Protein AF-A0A8S4RS05-F1 (afdb_monomer)

Secondary structure (DSSP, 8-state):
--HHHHHHHHHHHTS--HHHHHHHHH-SSSSTT-TT-TT--PPP---HHHHHHHHHHSTTTHHHHHHHTSTT--HHHHTTHHHHS---TTTS------

Organism: NCBI:txid348720

pLDDT: mean 81.99, std 14.42, range [35.81, 94.12]

Mean predicted aligned error: 10.41 Å

Solvent-accessible surface area (backbone atoms only — not comparable to full-atom values): 6237 Å² total; per-residue (Å²): 132,55,48,59,56,51,50,53,52,51,59,58,50,70,46,98,42,76,69,34,52,56,52,29,68,64,25,75,56,83,47,96,73,25,58,52,47,87,83,69,71,86,60,82,66,74,50,72,67,53,49,48,56,56,41,49,70,34,80,74,73,7,39,60,57,51,58,51,67,36,96,87,45,60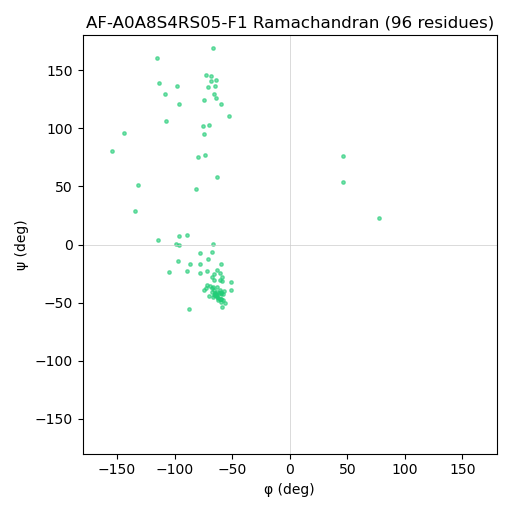,51,68,70,72,51,43,64,79,76,74,52,95,67,64,87,85,78,72,83,91,83,84,87,132

Radius of gyration: 21.72 Å; Cα contacts (8 Å, |Δi|>4): 58; chains: 1; bounding box: 45×20×56 Å

Foldseek 3Di:
DALVVLLVVLVVLVPDDPVSVVVLCPQCVPDPNNSVDPPDDRDDHDDPVRVVVVQLPDPPRVVVVVVLPDPPHDVCVVCVVVVVDPPPPPPDDPPPDD

Sequence (98 aa):
MHNRELSNLRTNFETESPMHMEVIECDKGLTPLSLASTEWQKPFVLSTSDRETVWKVKELHGRFFKALHEPHVDKKASLQWLRFGDLFGETEGFVCEI

Structure (mmCIF, N/CA/C/O backbone):
data_AF-A0A8S4RS05-F1
#
_entry.id   AF-A0A8S4RS05-F1
#
loop_
_atom_site.group_PDB
_atom_site.id
_atom_site.type_symbol
_atom_site.label_atom_id
_atom_site.label_alt_id
_atom_site.label_comp_id
_atom_site.label_asym_id
_atom_site.label_entity_id
_atom_site.label_seq_id
_atom_site.pdbx_PDB_ins_code
_atom_site.Cartn_x
_atom_site.Cartn_y
_atom_site.Cartn_z
_atom_site.occupancy
_atom_site.B_iso_or_equiv
_atom_site.auth_seq_id
_atom_site.auth_comp_id
_atom_site.auth_asym_id
_atom_site.auth_atom_id
_atom_site.pdbx_PDB_model_num
ATOM 1 N N . MET A 1 1 ? -8.131 -5.498 3.815 1.00 54.66 1 MET A N 1
ATOM 2 C CA . MET A 1 1 ? -8.312 -4.176 4.446 1.00 54.66 1 MET A CA 1
ATOM 3 C C . MET A 1 1 ? -6.970 -3.465 4.421 1.00 54.66 1 MET A C 1
ATOM 5 O O . MET A 1 1 ? -5.998 -4.028 4.911 1.00 54.66 1 MET A O 1
ATOM 9 N N . HIS A 1 2 ? -6.869 -2.308 3.774 1.00 80.19 2 HIS A N 1
ATOM 10 C CA . HIS A 1 2 ? -5.640 -1.514 3.752 1.00 80.19 2 HIS A CA 1
ATOM 11 C C . HIS A 1 2 ? -5.408 -0.852 5.119 1.00 80.19 2 HIS A C 1
ATOM 13 O O . HIS A 1 2 ? -6.353 -0.413 5.767 1.00 80.19 2 HIS A O 1
ATOM 19 N N . ASN A 1 3 ? -4.148 -0.697 5.538 1.00 86.19 3 ASN A N 1
ATOM 20 C CA . ASN A 1 3 ? -3.765 -0.074 6.820 1.00 86.19 3 ASN A CA 1
ATOM 21 C C . ASN A 1 3 ? -4.424 1.298 7.067 1.00 86.19 3 ASN A C 1
ATOM 23 O O . ASN A 1 3 ? -4.734 1.657 8.204 1.00 86.19 3 ASN A O 1
ATOM 27 N N . ARG A 1 4 ? -4.675 2.051 5.988 1.00 86.81 4 ARG A N 1
ATOM 28 C CA . ARG A 1 4 ? -5.402 3.325 6.031 1.00 86.81 4 ARG A CA 1
ATOM 29 C C . ARG A 1 4 ? -6.867 3.145 6.429 1.00 86.81 4 ARG A C 1
ATOM 31 O O . ARG A 1 4 ? -7.352 3.890 7.269 1.00 86.81 4 ARG A O 1
ATOM 38 N N . GLU A 1 5 ? -7.551 2.164 5.845 1.00 89.06 5 GLU A N 1
ATOM 39 C CA . GLU A 1 5 ? -8.952 1.841 6.150 1.00 89.06 5 GLU A CA 1
ATOM 40 C C . GLU A 1 5 ? -9.090 1.396 7.608 1.00 89.06 5 GLU A C 1
A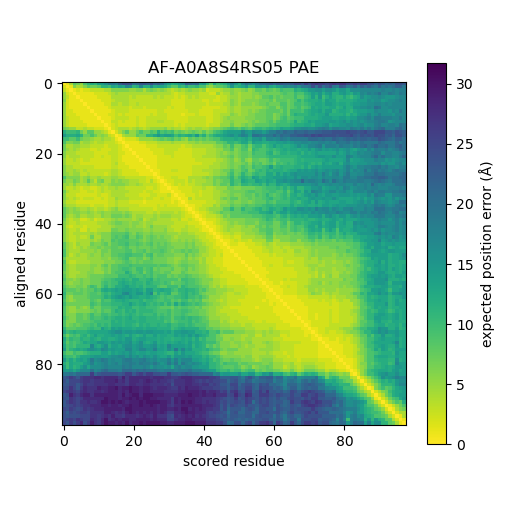TOM 42 O O . GLU A 1 5 ? -9.961 1.895 8.310 1.00 89.06 5 GLU A O 1
ATOM 47 N N . LEU A 1 6 ? -8.178 0.539 8.085 1.00 89.12 6 LEU A N 1
ATOM 48 C CA . LEU A 1 6 ? -8.133 0.095 9.483 1.00 89.12 6 LEU A CA 1
ATOM 49 C C . LEU A 1 6 ? -7.952 1.266 10.453 1.00 89.12 6 LEU A C 1
ATOM 51 O O . LEU A 1 6 ? -8.679 1.372 11.436 1.00 89.12 6 LEU A O 1
ATOM 55 N N . SER A 1 7 ? -7.010 2.166 10.155 1.00 88.25 7 SER A N 1
ATOM 56 C CA . SER A 1 7 ? -6.765 3.350 10.985 1.00 88.25 7 SER A CA 1
ATOM 57 C C . SER A 1 7 ? -7.986 4.267 11.032 1.00 88.25 7 SER A C 1
ATOM 59 O O . SER A 1 7 ? -8.402 4.682 12.107 1.00 88.25 7 SER A O 1
ATOM 61 N N . ASN A 1 8 ? -8.574 4.562 9.871 1.00 90.19 8 ASN A N 1
ATOM 62 C CA . ASN A 1 8 ? -9.737 5.440 9.777 1.00 90.19 8 ASN A CA 1
ATOM 63 C C . ASN A 1 8 ? -10.952 4.850 10.494 1.00 90.19 8 ASN A C 1
ATOM 65 O O . ASN A 1 8 ? -11.674 5.568 11.180 1.00 90.19 8 ASN A O 1
ATOM 69 N N . LEU A 1 9 ? -11.177 3.547 10.325 1.00 91.00 9 LEU A N 1
ATOM 70 C CA . LEU A 1 9 ? -12.307 2.862 10.928 1.00 91.00 9 LEU A CA 1
ATOM 71 C C . LEU A 1 9 ? -12.163 2.806 12.451 1.00 91.00 9 LEU A C 1
ATOM 73 O O . LEU A 1 9 ? -13.129 3.086 13.149 1.00 91.00 9 LEU A O 1
ATOM 77 N N . ARG A 1 10 ? -10.957 2.552 12.976 1.00 90.50 10 ARG A N 1
ATOM 78 C CA . ARG A 1 10 ? -10.711 2.612 14.423 1.00 90.50 10 ARG A CA 1
ATOM 79 C C . ARG A 1 10 ? -10.986 4.006 14.994 1.00 90.50 10 ARG A C 1
ATOM 81 O O . ARG A 1 10 ? -11.727 4.114 15.961 1.00 90.50 10 ARG A O 1
ATOM 88 N N . THR A 1 11 ? -10.489 5.063 14.348 1.00 89.75 11 THR A N 1
ATOM 89 C CA . THR A 1 11 ? -10.781 6.452 14.754 1.00 89.75 11 THR A CA 1
ATOM 90 C C . THR A 1 11 ? -12.276 6.781 14.695 1.00 89.75 11 THR A C 1
ATOM 92 O O . THR A 1 11 ? -12.763 7.577 15.489 1.00 89.75 11 THR A O 1
ATOM 95 N N . ASN A 1 12 ? -13.040 6.169 13.786 1.00 90.44 12 ASN A N 1
ATOM 96 C CA . ASN A 1 12 ? -14.489 6.358 13.749 1.00 90.44 12 ASN A CA 1
ATOM 97 C C . ASN A 1 12 ? -15.183 5.789 15.001 1.00 90.44 12 ASN A C 1
ATOM 99 O O . ASN A 1 12 ? -16.074 6.442 15.539 1.00 90.44 12 ASN A O 1
ATOM 103 N N . PHE A 1 13 ? -14.739 4.631 15.499 1.00 89.25 13 PHE A N 1
ATOM 104 C CA . PHE A 1 13 ? -15.272 4.026 16.725 1.00 89.25 13 PHE A CA 1
ATOM 105 C C . PHE A 1 13 ? -14.869 4.773 18.002 1.00 89.25 13 PHE A C 1
ATOM 107 O O . PHE A 1 13 ? -15.593 4.701 18.984 1.00 89.25 13 PHE A O 1
ATOM 114 N N . GLU A 1 14 ? -13.781 5.547 17.989 1.00 83.62 14 GLU A N 1
ATOM 115 C CA . GLU A 1 14 ? -13.384 6.410 19.118 1.00 83.62 14 GLU A CA 1
ATOM 116 C C . GLU A 1 14 ? -14.357 7.585 19.356 1.00 83.62 14 GLU A C 1
ATOM 118 O O . GLU A 1 14 ? -14.226 8.311 20.338 1.00 83.62 14 GLU A O 1
ATOM 123 N N . THR A 1 15 ? -15.352 7.788 18.484 1.00 79.62 15 THR A N 1
ATOM 124 C CA . THR A 1 15 ? -16.406 8.788 18.704 1.00 79.62 15 THR A CA 1
ATOM 125 C C . THR A 1 15 ? -17.355 8.367 19.833 1.00 79.62 15 THR A C 1
ATOM 127 O O . THR A 1 15 ? -17.813 7.224 19.880 1.00 79.62 15 THR A O 1
ATOM 130 N N . GLU A 1 16 ? -17.691 9.306 20.724 1.00 69.12 16 GLU A N 1
ATOM 131 C CA . GLU A 1 16 ? -18.482 9.062 21.940 1.00 69.12 16 GLU A CA 1
ATOM 132 C C . GLU A 1 16 ? -19.974 8.817 21.644 1.00 69.12 16 GLU A C 1
ATOM 134 O O . GLU A 1 16 ? -20.834 9.676 21.829 1.00 69.12 16 GLU A O 1
ATOM 139 N N . SER A 1 17 ? -20.288 7.609 21.180 1.00 88.38 17 SER A N 1
ATOM 140 C CA . SER A 1 17 ? -21.645 7.062 21.150 1.00 88.38 17 SER A CA 1
ATOM 141 C C . SER A 1 17 ? -21.735 5.878 22.117 1.00 88.38 17 SER A C 1
ATOM 143 O O . SER A 1 17 ? -20.825 5.043 22.117 1.00 88.38 17 SER A O 1
ATOM 145 N N . PRO A 1 18 ? -22.827 5.728 22.895 1.00 90.81 18 PRO A N 1
ATOM 146 C CA . PRO A 1 18 ? -23.033 4.564 23.762 1.00 90.81 18 PRO A CA 1
ATOM 147 C C . PRO A 1 18 ? -22.854 3.227 23.033 1.00 90.81 18 PRO A C 1
ATOM 149 O O . PRO A 1 18 ? -22.207 2.319 23.543 1.00 90.81 18 PRO A O 1
ATOM 152 N N . MET A 1 19 ? -23.333 3.146 21.788 1.00 91.56 19 MET A N 1
ATOM 153 C CA . MET A 1 19 ? -23.193 1.947 20.960 1.00 91.56 19 MET A CA 1
ATOM 154 C C . MET A 1 19 ? -21.732 1.670 20.575 1.00 91.56 19 MET A C 1
ATOM 156 O O . MET A 1 19 ? -21.321 0.517 20.510 1.00 91.56 19 MET A O 1
ATOM 160 N N . HIS A 1 20 ? -20.928 2.709 20.322 1.00 92.56 20 HIS A N 1
ATOM 161 C CA . HIS A 1 20 ? -19.513 2.520 20.003 1.00 92.56 20 HIS A CA 1
ATOM 162 C C . HIS A 1 20 ? -18.729 1.993 21.204 1.00 92.56 20 HIS A C 1
ATOM 164 O O . HIS A 1 20 ? -17.883 1.126 21.018 1.00 92.56 20 HIS A O 1
ATOM 170 N N . MET A 1 21 ? -19.044 2.443 22.423 1.00 90.25 21 MET A N 1
ATOM 171 C CA . MET A 1 21 ? -18.405 1.927 23.638 1.00 90.25 21 MET A CA 1
ATOM 172 C C . MET A 1 21 ? -18.689 0.433 23.839 1.00 90.25 21 MET A C 1
ATOM 174 O O . MET A 1 21 ? -17.753 -0.335 24.045 1.00 90.25 21 MET A O 1
ATOM 178 N N . GLU A 1 22 ? -19.945 -0.001 23.679 1.00 92.62 22 GLU A N 1
ATOM 179 C CA . GLU A 1 22 ? -20.303 -1.426 23.761 1.00 92.62 22 GLU A CA 1
ATOM 180 C C . GLU A 1 22 ? -19.564 -2.266 22.707 1.00 92.62 22 GLU A C 1
ATOM 182 O O . GLU A 1 22 ? -19.049 -3.348 23.002 1.00 92.62 22 GLU A O 1
ATOM 187 N N . VAL A 1 23 ? -19.467 -1.757 21.474 1.00 91.69 23 VAL A N 1
ATOM 188 C CA . VAL A 1 23 ? -18.732 -2.423 20.389 1.00 91.69 23 VAL A CA 1
ATOM 189 C C . VAL A 1 23 ? -17.234 -2.502 20.693 1.00 91.69 23 VAL A C 1
ATOM 191 O O . VAL A 1 23 ? -16.630 -3.554 20.474 1.00 91.69 23 VAL A O 1
ATOM 194 N N . ILE A 1 24 ? -16.638 -1.428 21.226 1.00 92.50 24 ILE A N 1
ATOM 195 C CA . ILE A 1 24 ? -15.227 -1.399 21.628 1.00 92.50 24 ILE A CA 1
ATOM 196 C C . ILE A 1 24 ? -14.960 -2.462 22.694 1.00 92.50 24 ILE A C 1
ATOM 198 O O . ILE A 1 24 ? -14.031 -3.247 22.530 1.00 92.50 24 ILE A O 1
ATOM 202 N N . GLU A 1 25 ? -15.774 -2.530 23.749 1.00 91.50 25 GLU A N 1
ATOM 203 C CA . GLU A 1 25 ? -15.605 -3.498 24.842 1.00 91.50 25 GLU A CA 1
ATOM 204 C C . GLU A 1 25 ? -15.807 -4.955 24.399 1.00 91.50 25 GLU A C 1
ATOM 206 O O . GLU A 1 25 ? -15.195 -5.881 24.951 1.00 91.50 25 GLU A O 1
ATOM 211 N N . CYS A 1 26 ? -16.665 -5.172 23.400 1.00 91.69 26 CYS A N 1
ATOM 212 C CA . CYS A 1 26 ? -16.941 -6.490 22.843 1.00 91.69 26 CYS A CA 1
ATOM 213 C C . CYS A 1 26 ? -15.775 -7.022 21.989 1.00 91.69 26 CYS A C 1
ATOM 215 O O . CYS A 1 26 ? -15.465 -8.217 22.041 1.00 91.69 26 CYS A O 1
ATOM 217 N N . ASP A 1 27 ? -15.096 -6.155 21.229 1.00 90.81 27 ASP A N 1
ATOM 218 C CA . ASP A 1 27 ? -14.019 -6.551 20.314 1.00 90.81 27 ASP A CA 1
ATOM 219 C C . ASP A 1 27 ? -12.679 -6.781 21.031 1.00 90.81 27 ASP A C 1
ATOM 221 O O . ASP A 1 27 ? -11.723 -6.004 20.944 1.00 90.81 27 ASP A O 1
ATOM 225 N N . LYS A 1 28 ? -12.597 -7.925 21.715 1.00 88.44 28 LYS A N 1
ATOM 226 C CA . LYS A 1 28 ? -11.407 -8.437 22.414 1.00 88.44 28 LYS A CA 1
ATOM 227 C C . LYS A 1 28 ? -10.433 -9.137 21.459 1.00 88.44 28 LYS A C 1
ATOM 229 O O . LYS A 1 28 ? -10.003 -10.260 21.712 1.00 88.44 28 LYS A O 1
ATOM 234 N N . GLY A 1 29 ? -10.126 -8.488 20.335 1.00 85.31 29 GLY A N 1
ATOM 235 C CA . GLY A 1 29 ? -9.265 -9.039 19.283 1.00 85.31 29 GLY A CA 1
ATOM 236 C C . GLY A 1 29 ? -9.953 -10.075 18.392 1.00 85.31 29 GLY A C 1
ATOM 237 O O . GLY A 1 29 ? -9.280 -10.904 17.784 1.00 85.31 29 GLY A O 1
ATOM 238 N N . LEU A 1 30 ? -11.287 -10.035 18.315 1.00 86.31 30 LEU A N 1
ATOM 239 C CA . LEU A 1 30 ? -12.065 -10.882 17.407 1.00 86.31 30 LEU A CA 1
ATOM 240 C C . LEU A 1 30 ? -12.014 -10.346 15.972 1.00 86.31 30 LEU A C 1
ATOM 242 O O . LEU A 1 30 ? -12.176 -11.106 15.018 1.00 86.31 30 LEU A O 1
ATOM 246 N N . THR A 1 31 ? -11.764 -9.044 15.817 1.00 88.00 31 THR A N 1
ATOM 247 C CA . THR A 1 31 ? -11.562 -8.397 14.522 1.00 88.00 31 THR A CA 1
ATOM 248 C C . THR A 1 31 ? -10.137 -7.852 14.373 1.00 88.00 31 THR A C 1
ATOM 250 O O . THR A 1 31 ? -9.457 -7.590 15.368 1.00 88.00 31 THR A O 1
ATOM 253 N N . PRO A 1 32 ? -9.675 -7.590 13.134 1.00 86.38 32 PRO A N 1
ATOM 254 C CA . PRO A 1 32 ? -8.409 -6.894 12.899 1.00 86.38 32 PRO A CA 1
ATOM 255 C C . PRO A 1 32 ? -8.339 -5.479 13.495 1.00 86.38 32 PRO A C 1
ATOM 257 O O . PRO A 1 32 ? -7.245 -4.924 13.589 1.00 86.38 32 PRO A O 1
ATOM 260 N N . LEU A 1 33 ? -9.478 -4.873 13.860 1.00 88.12 33 LEU A N 1
ATOM 261 C CA . LEU A 1 33 ? -9.491 -3.578 14.538 1.00 88.12 33 LEU A CA 1
ATOM 262 C C . LEU A 1 33 ? -9.009 -3.708 15.978 1.00 88.12 33 LEU A C 1
ATOM 264 O O . LEU A 1 33 ? -8.321 -2.798 16.435 1.00 88.12 33 LEU A O 1
ATOM 268 N N . SER A 1 34 ? -9.322 -4.825 16.648 1.00 89.31 34 SER A N 1
ATOM 269 C CA . SER A 1 34 ? -8.948 -5.134 18.031 1.00 89.31 34 SER A CA 1
ATOM 270 C C . SER A 1 34 ? -9.212 -3.948 18.963 1.00 89.31 34 SER A C 1
ATOM 272 O O . SER A 1 34 ? -8.301 -3.410 19.600 1.00 89.31 34 SER A O 1
ATOM 274 N N . LEU A 1 35 ? -10.453 -3.449 18.946 1.00 90.88 35 LEU A N 1
ATOM 275 C CA . LEU A 1 35 ? -10.824 -2.158 19.535 1.00 90.88 35 LEU A CA 1
ATOM 276 C C . LEU A 1 35 ? -10.550 -2.088 21.045 1.00 90.88 35 LEU A C 1
ATOM 278 O O . LEU A 1 35 ? -10.020 -1.077 21.500 1.00 90.88 35 LEU A O 1
ATOM 282 N N . ALA A 1 36 ? -10.802 -3.168 21.795 1.00 91.19 36 ALA A N 1
ATOM 283 C CA . ALA A 1 36 ? -10.534 -3.230 23.236 1.00 91.19 36 ALA A CA 1
ATOM 284 C C . ALA A 1 36 ? -9.035 -3.277 23.592 1.00 91.19 36 ALA A C 1
ATOM 286 O O . ALA A 1 36 ? -8.674 -3.154 24.763 1.00 91.19 36 ALA A O 1
ATOM 287 N N . SER A 1 37 ? -8.150 -3.517 22.618 1.00 89.12 37 SER A N 1
ATOM 288 C CA . SER A 1 37 ? -6.720 -3.672 22.883 1.00 89.12 37 SER A CA 1
ATOM 289 C C . SER A 1 37 ? -6.057 -2.332 23.193 1.00 89.12 37 SER A C 1
ATOM 291 O O . SER A 1 37 ? -6.077 -1.408 22.373 1.00 89.12 37 SER A O 1
ATOM 293 N N . THR A 1 38 ? -5.405 -2.263 24.356 1.00 84.44 38 THR A N 1
ATOM 294 C CA . THR A 1 38 ? -4.539 -1.149 24.771 1.00 84.44 38 THR A CA 1
ATOM 295 C C . THR A 1 38 ? -3.159 -1.196 24.113 1.00 84.44 38 THR A C 1
ATOM 297 O O . THR A 1 38 ? -2.461 -0.187 24.080 1.00 84.44 38 THR A O 1
ATOM 300 N N . GLU A 1 39 ? -2.775 -2.344 23.549 1.00 86.69 39 GLU A N 1
ATOM 301 C CA . GLU A 1 39 ? -1.504 -2.544 22.842 1.00 86.69 39 GLU A CA 1
ATOM 302 C C . GLU A 1 39 ? -1.604 -2.215 21.346 1.00 86.69 39 GLU A C 1
ATOM 304 O O . GLU A 1 39 ? -0.684 -2.490 20.574 1.00 86.69 39 GLU A O 1
ATOM 309 N N . TRP A 1 40 ? -2.727 -1.645 20.897 1.00 85.56 40 TRP A N 1
ATOM 310 C CA . TRP A 1 40 ? -2.909 -1.339 19.486 1.00 85.56 40 TRP A CA 1
ATOM 311 C C . TRP A 1 40 ? -1.896 -0.300 19.002 1.00 85.56 40 TRP A C 1
ATOM 313 O O . TRP A 1 40 ? -1.793 0.809 19.527 1.00 85.56 40 TRP A O 1
ATOM 323 N N . GLN A 1 41 ? -1.184 -0.654 17.936 1.00 85.25 41 GLN A N 1
ATOM 324 C CA . GLN A 1 41 ? -0.267 0.242 17.249 1.00 85.25 41 GLN A CA 1
ATOM 325 C C . GLN A 1 41 ? -0.853 0.638 15.905 1.00 85.25 41 GLN A C 1
ATOM 327 O O . GLN A 1 41 ? -1.244 -0.212 15.100 1.00 85.25 41 GLN A O 1
ATOM 332 N N . LYS A 1 42 ? -0.870 1.947 15.641 1.00 84.50 42 LYS A N 1
ATOM 333 C CA . LYS A 1 42 ? -1.321 2.466 14.356 1.00 84.50 42 LYS A CA 1
ATOM 334 C C . LYS A 1 42 ? -0.449 1.887 13.240 1.00 84.50 42 LYS A C 1
ATOM 336 O O . LYS A 1 42 ? 0.764 2.109 13.248 1.00 84.50 42 LYS A O 1
ATOM 341 N N . PRO A 1 43 ? -1.037 1.167 12.271 1.00 85.75 43 PRO A N 1
ATOM 342 C CA . PRO A 1 43 ? -0.254 0.544 11.225 1.00 85.75 43 PRO A CA 1
ATOM 343 C C . PRO A 1 43 ? 0.352 1.616 10.320 1.00 85.75 43 PRO A C 1
ATOM 345 O O . PRO A 1 43 ? -0.294 2.609 9.972 1.00 85.75 43 PRO A O 1
ATOM 348 N N . PHE A 1 44 ? 1.596 1.397 9.901 1.00 85.81 44 PHE A N 1
ATOM 349 C CA . PHE A 1 44 ? 2.259 2.292 8.963 1.00 85.81 44 PHE A CA 1
ATOM 350 C C . PHE A 1 44 ? 1.551 2.255 7.602 1.00 85.81 44 PHE A C 1
ATOM 352 O O . PHE A 1 44 ? 1.286 1.184 7.044 1.00 85.81 44 PHE A O 1
ATOM 359 N N . VAL A 1 45 ? 1.230 3.430 7.064 1.00 86.12 45 VAL A N 1
ATOM 360 C CA . VAL A 1 45 ? 0.593 3.579 5.753 1.00 86.12 45 VAL A CA 1
ATOM 361 C C . VAL A 1 45 ? 1.633 4.128 4.789 1.00 86.12 45 VAL A C 1
ATOM 363 O O . VAL A 1 45 ? 1.973 5.305 4.848 1.00 86.12 45 VAL A O 1
ATOM 366 N N . LEU A 1 46 ? 2.123 3.264 3.902 1.00 86.12 46 LEU A N 1
ATOM 367 C CA . LEU A 1 46 ? 3.016 3.661 2.816 1.00 86.12 46 LEU A CA 1
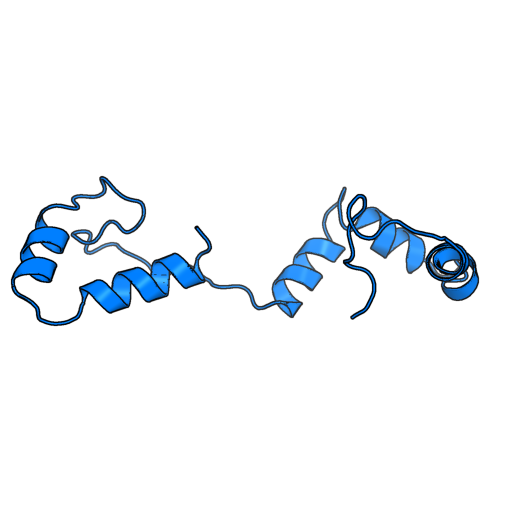ATOM 368 C C . LEU A 1 46 ? 2.281 4.589 1.844 1.00 86.12 46 LEU A C 1
ATOM 370 O O . LEU A 1 46 ? 1.146 4.298 1.443 1.00 86.12 46 LEU A O 1
ATOM 374 N N . SER A 1 47 ? 2.946 5.665 1.426 1.00 87.69 47 SER A N 1
ATOM 375 C CA . SER A 1 47 ? 2.470 6.480 0.311 1.00 87.69 47 SER A CA 1
ATOM 376 C C . SER A 1 47 ? 2.538 5.694 -1.005 1.00 87.69 47 SER A C 1
ATOM 378 O O . SER A 1 47 ? 3.123 4.610 -1.087 1.00 87.69 47 SER A O 1
ATOM 380 N N . THR A 1 48 ? 1.932 6.225 -2.065 1.00 86.75 48 THR A N 1
ATOM 381 C CA . THR A 1 48 ? 2.038 5.622 -3.400 1.00 86.75 48 THR A CA 1
ATOM 382 C C . THR A 1 48 ? 3.489 5.548 -3.877 1.00 86.75 48 THR A C 1
ATOM 384 O O . THR A 1 48 ? 3.881 4.499 -4.383 1.00 86.75 48 THR A O 1
ATOM 387 N N . SER A 1 49 ? 4.305 6.583 -3.640 1.00 88.44 49 SER A N 1
ATOM 388 C CA . SER A 1 49 ? 5.723 6.581 -4.032 1.00 88.44 49 SER A CA 1
ATOM 389 C C . SER A 1 49 ? 6.558 5.593 -3.211 1.00 88.44 49 SER A C 1
ATOM 391 O O . SER A 1 49 ? 7.441 4.927 -3.757 1.00 88.44 49 SER A O 1
ATOM 393 N N . ASP A 1 50 ? 6.256 5.420 -1.920 1.00 88.88 50 ASP A N 1
ATOM 394 C CA . ASP A 1 50 ? 6.934 4.414 -1.095 1.00 88.88 50 ASP A CA 1
ATOM 395 C C . ASP A 1 50 ? 6.607 3.003 -1.594 1.00 88.88 50 ASP A C 1
ATOM 397 O O . ASP A 1 50 ? 7.490 2.153 -1.729 1.00 88.88 50 ASP A O 1
ATOM 401 N N . ARG A 1 51 ? 5.330 2.750 -1.922 1.00 87.44 51 ARG A N 1
ATOM 402 C CA . ARG A 1 51 ? 4.892 1.469 -2.499 1.00 87.44 51 ARG A CA 1
ATOM 403 C C . ARG A 1 51 ? 5.573 1.204 -3.834 1.00 87.44 51 ARG A C 1
ATOM 405 O O . ARG A 1 51 ? 5.991 0.073 -4.071 1.00 87.44 51 ARG A O 1
ATOM 412 N N . GLU A 1 52 ? 5.704 2.223 -4.675 1.00 87.31 52 GLU A N 1
ATOM 413 C CA . GLU A 1 52 ? 6.399 2.139 -5.957 1.00 87.31 52 GLU A CA 1
ATOM 414 C C . GLU A 1 52 ? 7.886 1.810 -5.764 1.00 87.31 52 GLU A C 1
ATOM 416 O O . GLU A 1 52 ? 8.410 0.897 -6.400 1.00 87.31 52 GLU A O 1
ATOM 421 N N . THR A 1 53 ? 8.552 2.480 -4.824 1.00 90.44 53 THR A N 1
ATOM 422 C CA . THR A 1 53 ? 9.960 2.228 -4.486 1.00 90.44 53 THR A CA 1
ATOM 423 C C . THR A 1 53 ? 10.170 0.788 -4.020 1.00 90.44 53 THR A C 1
ATOM 425 O O . THR A 1 53 ? 11.053 0.092 -4.520 1.00 90.44 53 THR A O 1
ATOM 428 N N . VAL A 1 54 ? 9.308 0.298 -3.123 1.00 89.62 54 VAL A N 1
ATOM 429 C CA . VAL A 1 54 ? 9.332 -1.098 -2.661 1.00 89.62 54 VAL A CA 1
ATOM 430 C C . VAL A 1 54 ? 9.059 -2.065 -3.812 1.00 89.62 54 VAL A C 1
ATOM 432 O O . VAL A 1 54 ? 9.690 -3.114 -3.906 1.00 89.62 54 VAL A O 1
ATOM 435 N N . TRP A 1 55 ? 8.124 -1.743 -4.702 1.00 90.75 55 TRP A N 1
ATOM 436 C CA . TRP A 1 55 ? 7.778 -2.591 -5.839 1.00 90.75 55 TRP A CA 1
ATOM 437 C C . TRP A 1 55 ? 8.943 -2.731 -6.828 1.00 90.75 55 TRP A C 1
ATOM 439 O O . TRP A 1 55 ? 9.264 -3.854 -7.219 1.00 90.75 55 TRP A O 1
ATOM 449 N N . LYS A 1 56 ? 9.639 -1.628 -7.142 1.00 88.62 56 LYS A N 1
ATOM 450 C CA . LYS A 1 56 ? 10.800 -1.584 -8.054 1.00 88.62 56 LYS A CA 1
ATOM 451 C C . LYS A 1 56 ? 11.960 -2.474 -7.6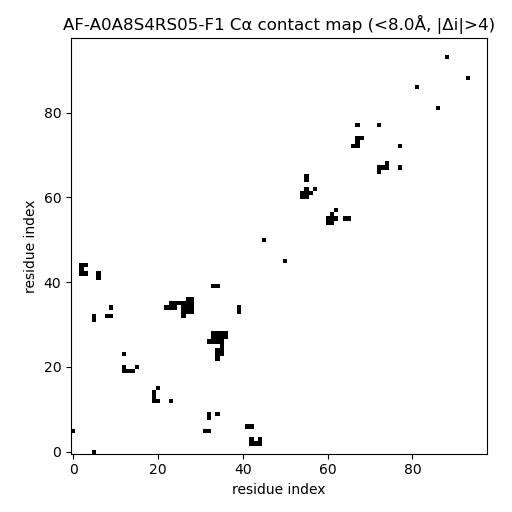14 1.00 88.62 56 LYS A C 1
ATOM 453 O O . LYS A 1 56 ? 12.692 -2.991 -8.456 1.00 88.62 56 LYS A O 1
ATOM 458 N N . VAL A 1 57 ? 12.148 -2.663 -6.308 1.00 90.88 57 VAL A N 1
ATOM 459 C CA . VAL A 1 57 ? 13.269 -3.463 -5.788 1.00 90.88 57 VAL A CA 1
ATOM 460 C C . VAL A 1 57 ? 12.959 -4.957 -5.692 1.00 90.88 57 VAL A C 1
ATOM 462 O O . VAL A 1 57 ? 13.892 -5.757 -5.626 1.00 90.88 57 VAL A O 1
ATOM 465 N N . LYS A 1 58 ? 11.680 -5.362 -5.736 1.00 87.94 58 LYS A N 1
ATOM 466 C CA . LYS A 1 58 ? 11.281 -6.776 -5.639 1.00 87.94 58 LYS A CA 1
ATOM 467 C C . LYS A 1 58 ? 11.798 -7.595 -6.820 1.00 87.94 58 LYS A C 1
ATOM 469 O O . LYS A 1 58 ? 11.713 -7.170 -7.966 1.00 87.94 58 LYS A O 1
ATOM 474 N N . GLU A 1 59 ? 12.227 -8.821 -6.545 1.00 89.25 59 GLU A N 1
ATOM 475 C CA . GLU A 1 59 ? 12.808 -9.718 -7.554 1.00 89.25 59 GLU A CA 1
ATOM 476 C C . GLU A 1 59 ? 11.851 -10.117 -8.681 1.00 89.25 59 GLU A C 1
ATOM 478 O O . GLU A 1 59 ? 12.265 -10.240 -9.832 1.00 89.25 59 GLU A O 1
ATOM 483 N N . LEU A 1 60 ? 10.566 -10.316 -8.376 1.00 90.50 60 LEU A N 1
ATOM 484 C CA . LEU A 1 60 ? 9.569 -10.655 -9.394 1.00 90.50 60 LEU A CA 1
ATOM 485 C C . LEU A 1 60 ? 8.977 -9.398 -10.035 1.00 90.50 60 LEU A C 1
ATOM 487 O O . LEU A 1 60 ? 9.023 -9.228 -11.247 1.00 90.50 60 LEU A O 1
ATOM 491 N N . HIS A 1 61 ? 8.437 -8.508 -9.206 1.00 84.38 61 HIS A N 1
ATOM 492 C CA . HIS A 1 61 ? 7.689 -7.343 -9.670 1.00 84.38 61 HIS A CA 1
ATOM 493 C C . HIS A 1 61 ? 8.583 -6.240 -10.246 1.00 84.38 61 HIS A C 1
ATOM 495 O O . HIS A 1 61 ? 8.268 -5.657 -11.275 1.00 84.38 61 HIS A O 1
ATOM 501 N N . 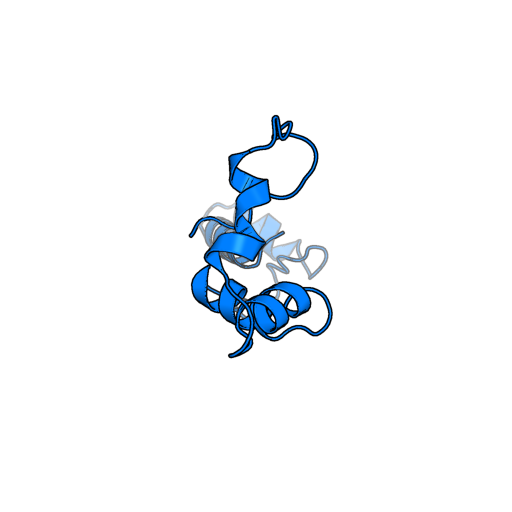GLY A 1 62 ? 9.739 -6.005 -9.630 1.00 88.56 62 GLY A N 1
AT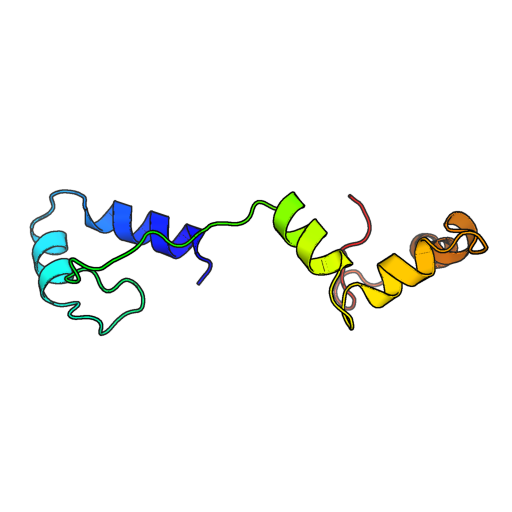OM 502 C CA . GLY A 1 62 ? 10.719 -5.035 -10.096 1.00 88.56 62 GLY A CA 1
ATOM 503 C C . GLY A 1 62 ? 11.560 -5.525 -11.272 1.00 88.56 62 GLY A C 1
ATOM 504 O O . GLY A 1 62 ? 12.315 -4.736 -11.827 1.00 88.56 62 GLY A O 1
ATOM 505 N N . ARG A 1 63 ? 11.449 -6.798 -11.683 1.00 89.31 63 ARG A N 1
ATOM 506 C CA . ARG A 1 63 ? 12.275 -7.382 -12.754 1.00 89.31 63 ARG A CA 1
ATOM 507 C C . ARG A 1 63 ? 12.175 -6.599 -14.056 1.00 89.31 63 ARG A C 1
ATOM 509 O O . ARG A 1 63 ? 13.198 -6.242 -14.626 1.00 89.31 63 ARG A O 1
ATOM 516 N N . PHE A 1 64 ? 10.949 -6.323 -14.501 1.00 88.38 64 PHE A N 1
ATOM 517 C CA . PHE A 1 64 ? 10.721 -5.567 -15.730 1.00 88.38 64 PHE A CA 1
ATOM 518 C C . PHE A 1 64 ? 11.249 -4.138 -15.600 1.00 88.38 64 PHE A C 1
ATOM 520 O O . PHE A 1 64 ? 11.944 -3.660 -16.488 1.00 88.38 64 PHE A O 1
ATOM 527 N N . PHE A 1 65 ? 10.993 -3.485 -14.460 1.00 89.88 65 PHE A N 1
ATOM 528 C CA . PHE A 1 65 ? 11.519 -2.149 -14.191 1.00 89.88 65 PHE A CA 1
ATOM 529 C C . PHE A 1 65 ? 13.052 -2.117 -14.261 1.00 89.88 65 PHE A C 1
ATOM 531 O O . PHE A 1 65 ? 13.599 -1.250 -14.937 1.00 89.88 65 PHE A O 1
ATOM 538 N N . LYS A 1 66 ? 13.732 -3.072 -13.610 1.00 91.50 66 LYS A N 1
ATOM 539 C CA . LYS A 1 66 ? 15.195 -3.212 -13.627 1.00 91.50 66 LYS A CA 1
ATOM 540 C C . LYS A 1 66 ? 15.704 -3.406 -15.057 1.00 91.50 66 LYS A C 1
ATOM 542 O O . LYS A 1 66 ? 16.503 -2.590 -15.498 1.00 91.50 66 LYS A O 1
ATOM 547 N N . ALA A 1 67 ? 15.173 -4.392 -15.785 1.00 90.25 67 ALA A N 1
ATOM 548 C CA . ALA A 1 67 ? 15.567 -4.692 -17.164 1.00 90.25 67 ALA A CA 1
ATOM 549 C C . ALA A 1 67 ? 15.373 -3.487 -18.098 1.00 90.25 67 ALA A C 1
ATOM 551 O O . ALA A 1 67 ? 16.251 -3.142 -18.878 1.00 90.25 67 ALA A O 1
ATOM 552 N N . LEU A 1 68 ? 14.249 -2.778 -17.965 1.00 90.81 68 LEU A N 1
ATOM 553 C CA . LEU A 1 68 ? 13.963 -1.579 -18.749 1.00 90.81 68 LEU A CA 1
ATOM 554 C C . LEU A 1 68 ? 14.928 -0.419 -18.441 1.00 90.81 68 LEU A C 1
ATOM 556 O O . LEU A 1 68 ? 15.112 0.470 -19.265 1.00 90.81 68 LEU A O 1
ATOM 560 N N . HIS A 1 69 ? 15.521 -0.385 -17.247 1.00 91.81 69 HIS A N 1
ATOM 561 C CA . HIS A 1 69 ? 16.443 0.667 -16.812 1.00 91.81 69 HIS A CA 1
ATOM 562 C C . HIS A 1 69 ? 17.922 0.306 -17.010 1.00 91.81 69 HIS A C 1
ATOM 564 O O . HIS A 1 69 ? 18.784 1.073 -16.580 1.00 91.81 69 HIS A O 1
ATOM 570 N N . GLU A 1 70 ? 18.232 -0.812 -17.670 1.00 92.88 70 GLU A N 1
ATOM 571 C CA . GLU A 1 70 ? 19.612 -1.187 -17.973 1.00 92.88 70 GLU A CA 1
ATOM 572 C C . GLU A 1 70 ? 20.246 -0.239 -19.012 1.00 92.88 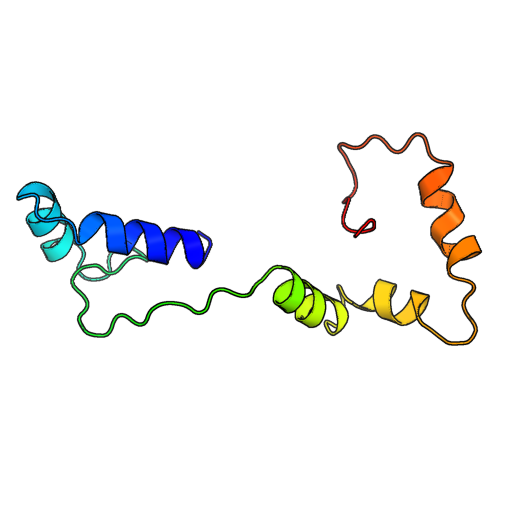70 GLU A C 1
ATOM 574 O O . GLU A 1 70 ? 19.564 0.218 -19.931 1.00 92.88 70 GLU A O 1
ATOM 579 N N . PRO A 1 71 ? 21.560 0.060 -18.918 1.00 94.00 71 PRO A N 1
ATOM 580 C CA . PRO A 1 71 ? 22.196 1.095 -19.745 1.00 94.00 71 PRO A CA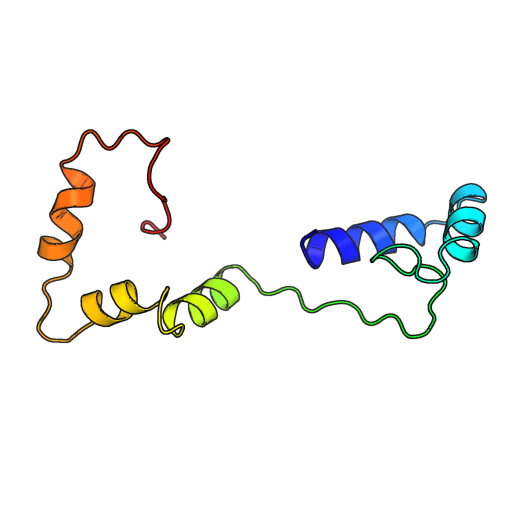 1
ATOM 581 C C . PRO A 1 71 ? 22.123 0.862 -21.258 1.00 94.00 71 PRO A C 1
ATOM 583 O O . PRO A 1 71 ? 22.244 1.806 -22.032 1.00 94.00 71 PRO A O 1
ATOM 586 N N . HIS A 1 72 ? 21.972 -0.393 -21.676 1.00 94.12 72 HIS A N 1
ATOM 587 C CA . HIS A 1 72 ? 21.967 -0.800 -23.079 1.00 94.12 72 HIS A CA 1
ATOM 588 C C . HIS A 1 72 ? 20.553 -0.986 -23.649 1.00 94.12 72 HIS A C 1
ATOM 590 O O . HIS A 1 72 ? 20.410 -1.357 -24.813 1.00 94.12 72 HIS A O 1
ATOM 596 N N . VAL A 1 73 ? 19.512 -0.750 -22.846 1.00 92.50 73 VAL A N 1
ATOM 597 C CA . VAL A 1 73 ? 18.120 -0.949 -23.249 1.00 92.50 73 VAL A CA 1
ATOM 598 C C . VAL A 1 73 ? 17.517 0.373 -23.715 1.00 92.50 73 VAL A C 1
ATOM 600 O O . VAL A 1 73 ? 17.425 1.346 -22.964 1.00 92.50 73 VAL A O 1
ATOM 603 N N . ASP A 1 74 ? 17.052 0.409 -24.966 1.00 92.31 74 ASP A N 1
ATOM 604 C CA . ASP A 1 74 ? 16.252 1.525 -25.467 1.00 92.31 74 ASP A CA 1
ATOM 605 C C . ASP A 1 74 ? 14.834 1.422 -24.893 1.00 92.31 74 ASP A C 1
ATOM 607 O O . ASP A 1 74 ? 13.996 0.636 -25.350 1.00 92.31 74 ASP A O 1
ATOM 611 N N . LYS A 1 75 ? 14.559 2.243 -23.878 1.00 90.00 75 LYS A N 1
ATOM 612 C CA . LYS A 1 75 ? 13.242 2.323 -23.232 1.00 90.00 75 LYS A CA 1
ATOM 613 C C . LYS A 1 75 ? 12.122 2.647 -24.210 1.00 90.00 75 LYS A C 1
ATOM 615 O O . LYS A 1 75 ? 11.028 2.106 -24.084 1.00 90.00 75 LYS A O 1
ATOM 620 N N . LYS A 1 76 ? 12.370 3.546 -25.163 1.00 87.38 76 LYS A N 1
ATOM 621 C CA . LYS A 1 76 ? 11.338 4.041 -26.074 1.00 87.38 76 LYS A CA 1
ATOM 622 C C . LYS A 1 76 ? 10.921 2.948 -27.048 1.00 87.38 76 LYS A C 1
ATOM 624 O O . LYS A 1 76 ? 9.725 2.753 -27.238 1.00 87.38 76 LYS A O 1
ATOM 629 N N . ALA A 1 77 ? 11.887 2.221 -27.606 1.00 88.00 77 ALA A N 1
ATOM 630 C CA . ALA A 1 77 ? 11.617 1.054 -28.442 1.00 88.00 77 ALA A CA 1
ATOM 631 C C . ALA A 1 77 ? 10.943 -0.071 -27.633 1.00 88.00 77 ALA A C 1
ATOM 633 O O . ALA A 1 77 ? 9.957 -0.654 -28.077 1.00 88.00 77 ALA A O 1
ATOM 634 N N . SER A 1 78 ? 11.415 -0.321 -26.407 1.00 86.00 78 SER A N 1
ATOM 635 C CA . SER A 1 78 ? 10.912 -1.408 -25.549 1.00 86.00 78 SER A CA 1
ATOM 636 C C . SER A 1 78 ? 9.476 -1.197 -25.059 1.00 86.00 78 SER A C 1
ATOM 638 O O . SER A 1 78 ? 8.767 -2.167 -24.812 1.00 86.00 78 SER A O 1
ATOM 640 N N . LEU A 1 79 ? 9.032 0.057 -24.924 1.00 86.00 79 LEU A N 1
ATOM 641 C CA . LEU A 1 79 ? 7.658 0.419 -24.549 1.00 86.00 79 LEU A CA 1
ATOM 642 C C . LEU A 1 79 ? 6.773 0.725 -25.759 1.00 86.00 79 LEU A C 1
ATOM 644 O O . LEU A 1 79 ? 5.599 1.047 -25.593 1.00 86.00 79 LEU A O 1
ATOM 648 N N . GLN A 1 80 ? 7.317 0.652 -26.976 1.00 84.31 80 GLN A N 1
ATOM 649 C CA . GLN A 1 80 ? 6.600 1.065 -28.174 1.00 84.31 80 GLN A CA 1
ATOM 650 C C . GLN A 1 80 ? 5.305 0.258 -28.354 1.00 84.31 80 GLN A C 1
ATOM 652 O O . GLN A 1 80 ? 4.262 0.842 -28.625 1.00 84.31 80 GLN A O 1
ATOM 657 N N . TRP A 1 81 ? 5.337 -1.053 -28.105 1.00 76.62 81 TRP A N 1
ATOM 658 C CA . TRP A 1 81 ? 4.180 -1.949 -28.228 1.00 76.62 81 TRP A CA 1
ATOM 659 C C . TRP A 1 81 ? 2.982 -1.563 -27.340 1.00 76.62 81 TRP A C 1
ATOM 661 O O . TRP A 1 81 ? 1.849 -1.782 -27.760 1.00 76.62 81 TRP A O 1
ATOM 671 N N . LEU A 1 82 ? 3.199 -0.908 -26.187 1.00 75.00 82 LEU A N 1
ATOM 672 C CA . LEU A 1 82 ? 2.112 -0.404 -25.328 1.00 75.00 82 LEU A CA 1
ATOM 673 C C . LEU A 1 82 ? 1.263 0.671 -26.022 1.00 75.00 82 LEU A C 1
ATOM 675 O O . LEU A 1 82 ? 0.129 0.910 -25.630 1.00 75.00 82 LEU A O 1
ATOM 679 N N . ARG A 1 83 ? 1.814 1.338 -27.043 1.00 71.38 83 ARG A N 1
ATOM 680 C CA . ARG A 1 83 ? 1.151 2.428 -27.775 1.00 71.38 83 ARG A CA 1
ATOM 681 C C . ARG A 1 83 ? 0.474 1.979 -29.067 1.00 71.38 83 ARG A C 1
ATOM 683 O O . ARG A 1 83 ? -0.275 2.758 -29.643 1.00 71.38 83 ARG A O 1
ATOM 690 N N . PHE A 1 84 ? 0.778 0.772 -29.545 1.00 69.62 84 PHE A N 1
ATOM 691 C CA . PHE A 1 84 ? 0.329 0.274 -30.852 1.00 69.62 84 PHE A CA 1
ATOM 692 C C . PHE A 1 84 ? -0.639 -0.912 -30.758 1.00 69.62 84 PHE A C 1
ATOM 694 O O . PHE A 1 84 ? -1.014 -1.459 -31.791 1.00 69.62 84 PHE A O 1
ATOM 701 N N . GLY A 1 85 ? -1.043 -1.321 -29.554 1.00 57.38 85 GLY A N 1
ATOM 702 C CA . GLY A 1 85 ? -2.021 -2.386 -29.369 1.00 57.38 85 GLY A CA 1
ATOM 703 C C . GLY A 1 85 ? -3.424 -1.842 -29.130 1.00 57.38 85 GLY A C 1
ATOM 704 O O . GLY A 1 85 ? -3.604 -0.972 -28.279 1.00 57.38 85 GLY A O 1
ATOM 705 N N . ASP A 1 86 ? -4.417 -2.443 -29.787 1.00 61.81 86 ASP A N 1
ATOM 706 C CA . ASP A 1 86 ? -5.804 -2.526 -29.309 1.00 61.81 86 ASP A CA 1
ATOM 707 C C . ASP A 1 86 ? -5.846 -3.344 -27.997 1.00 61.81 86 ASP A C 1
ATOM 709 O O . ASP A 1 86 ? -6.445 -4.416 -27.903 1.00 61.81 86 ASP A O 1
ATOM 713 N N . LEU A 1 87 ? -5.106 -2.892 -26.982 1.00 56.00 87 LEU A N 1
ATOM 714 C CA . LEU A 1 87 ? -5.048 -3.509 -25.668 1.00 56.00 87 LEU A CA 1
ATOM 715 C C . LEU A 1 87 ? -6.395 -3.259 -24.994 1.00 56.00 87 LEU A C 1
ATOM 717 O O . LEU A 1 87 ? -6.680 -2.161 -24.518 1.00 56.00 87 LEU A O 1
ATOM 721 N N . PHE A 1 88 ? -7.235 -4.295 -24.981 1.00 51.12 88 PHE A N 1
ATOM 722 C CA . PHE A 1 88 ? -8.454 -4.335 -24.186 1.00 51.12 88 PHE A CA 1
ATOM 723 C C . PHE A 1 88 ? -8.090 -4.020 -22.738 1.00 51.12 88 PHE A C 1
ATOM 725 O O . PHE A 1 88 ? -7.428 -4.811 -22.060 1.00 51.12 88 PHE A O 1
ATOM 732 N N . GLY A 1 89 ? -8.514 -2.846 -22.269 1.00 53.41 89 GLY A N 1
ATOM 733 C CA . GLY A 1 89 ? -8.093 -2.318 -20.976 1.00 53.41 89 GLY A CA 1
ATOM 734 C C . GLY A 1 89 ? -8.587 -3.106 -19.760 1.00 53.41 89 GLY A C 1
ATOM 735 O O . GLY A 1 89 ? -8.274 -2.746 -18.630 1.00 53.41 89 GLY A O 1
ATOM 736 N N . GLU A 1 90 ? -9.338 -4.183 -19.988 1.00 54.06 90 GLU A N 1
ATOM 737 C CA . GLU A 1 90 ? -9.891 -5.050 -18.955 1.00 54.06 90 GLU A CA 1
ATOM 738 C C . GLU A 1 90 ? -8.950 -6.200 -18.558 1.00 54.06 90 GLU A C 1
ATOM 740 O O . GLU A 1 90 ? -9.071 -6.696 -17.439 1.00 54.06 90 GLU A O 1
ATOM 745 N N . THR A 1 91 ? -8.000 -6.621 -19.409 1.00 50.50 91 THR A N 1
ATOM 746 C CA . THR A 1 91 ? -7.266 -7.882 -19.166 1.00 50.50 91 THR A CA 1
ATOM 747 C C . THR A 1 91 ? -5.834 -7.770 -18.660 1.00 50.50 91 THR A C 1
ATOM 749 O O . THR A 1 91 ? -5.405 -8.701 -17.986 1.00 50.50 91 THR A O 1
ATOM 752 N N . GLU A 1 92 ? -5.089 -6.679 -18.867 1.00 48.28 92 GLU A N 1
ATOM 753 C CA . GLU A 1 92 ? -3.697 -6.619 -18.383 1.00 48.28 92 GLU A CA 1
ATOM 754 C C . GLU A 1 92 ? -3.278 -5.225 -17.883 1.00 48.28 92 GLU A C 1
ATOM 756 O O . GLU A 1 92 ? -2.851 -4.356 -18.632 1.00 48.28 92 GLU A O 1
ATOM 761 N N . GLY A 1 93 ? -3.382 -5.041 -16.562 1.00 50.31 93 GLY A N 1
ATOM 762 C CA . GLY A 1 93 ? -2.416 -4.317 -15.724 1.00 50.31 93 GLY A CA 1
ATOM 763 C C . GLY A 1 93 ? -1.879 -2.961 -16.197 1.00 50.31 93 GLY A C 1
ATOM 764 O O . GLY A 1 93 ? -0.693 -2.841 -16.499 1.00 50.31 93 GLY A O 1
ATOM 765 N N . PHE A 1 94 ? -2.675 -1.896 -16.096 1.00 48.97 94 PHE A N 1
ATOM 766 C CA . PHE A 1 94 ? -2.144 -0.530 -16.159 1.00 48.97 94 PHE A CA 1
ATOM 767 C C . PHE A 1 94 ? -1.424 -0.144 -14.854 1.00 48.97 94 PHE A C 1
ATOM 769 O O . PHE A 1 94 ? -2.046 0.310 -13.897 1.00 48.97 94 PHE A O 1
ATOM 776 N N . VAL A 1 95 ? -0.095 -0.312 -14.822 1.00 49.81 95 VAL A N 1
ATOM 777 C CA . VAL A 1 95 ? 0.826 0.322 -13.843 1.00 49.81 95 VAL A CA 1
ATOM 778 C C . VAL A 1 95 ? 2.061 0.903 -14.561 1.00 49.81 95 VAL A C 1
ATOM 780 O O . VAL A 1 95 ? 3.153 0.974 -14.011 1.00 49.81 95 VAL A O 1
ATOM 783 N N . CYS A 1 96 ? 1.937 1.308 -15.825 1.00 46.72 96 CYS A N 1
ATOM 784 C CA . CYS A 1 96 ? 3.046 1.916 -16.573 1.00 46.72 96 CYS A CA 1
ATOM 785 C C . CYS A 1 96 ? 2.626 3.204 -17.289 1.00 46.72 96 CYS A C 1
ATOM 787 O O . CYS A 1 96 ? 2.880 3.361 -18.476 1.00 46.72 96 CYS A O 1
ATOM 789 N N . GLU A 1 97 ? 2.007 4.129 -16.556 1.00 36.12 97 GLU A N 1
ATOM 790 C CA . GLU A 1 97 ? 2.040 5.555 -16.900 1.00 36.12 97 GLU A CA 1
ATOM 791 C C . GLU A 1 97 ? 1.832 6.397 -15.625 1.00 36.12 97 GLU A C 1
ATOM 793 O O . GLU A 1 97 ? 0.720 6.805 -15.300 1.00 36.12 97 GLU A O 1
ATOM 798 N N . ILE A 1 98 ? 2.908 6.574 -14.849 1.00 35.81 98 ILE A N 1
ATOM 799 C CA . ILE A 1 98 ? 3.091 7.660 -13.868 1.00 35.81 98 ILE A CA 1
ATOM 800 C C .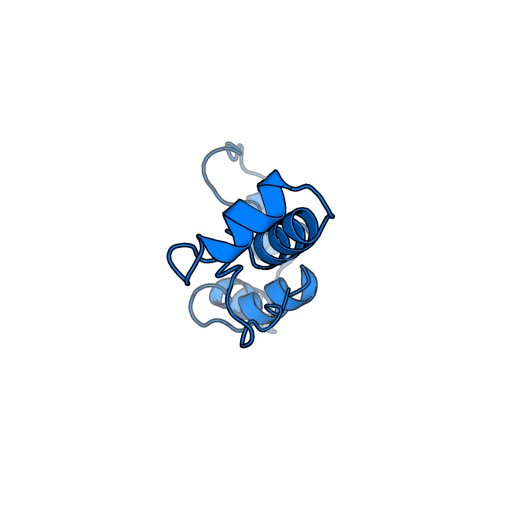 ILE A 1 98 ? 4.525 8.160 -14.036 1.00 35.81 98 ILE A C 1
ATOM 802 O O . ILE A 1 98 ? 5.423 7.293 -14.158 1.00 35.81 98 ILE A O 1
#